Protein AF-A0A2D7TAC9-F1 (afdb_monomer_lite)

Secondary structure (DSSP, 8-state):
-----------GGG--SSPEEEEEEE-HHHHHTTHHHHHHHHHHHTT--EEEEEEE-TT--HHHHHHHHHSTTSHHHHHHHSS---SEEEE---TTGGGS-TTSHHHHHHHHHHHHHHTT-

Structure (mmCIF, N/CA/C/O backbone):
data_AF-A0A2D7TAC9-F1
#
_entry.id   AF-A0A2D7TAC9-F1
#
loop_
_atom_site.group_PDB
_atom_site.id
_atom_site.type_symbol
_atom_site.label_atom_id
_atom_site.label_alt_id
_atom_site.label_comp_id
_atom_site.label_asym_id
_atom_site.label_entity_id
_atom_site.label_seq_id
_atom_site.pdbx_PDB_ins_code
_atom_site.Cartn_x
_atom_site.Cartn_y
_atom_site.Cartn_z
_atom_site.occupancy
_atom_site.B_iso_or_equiv
_atom_site.auth_seq_id
_atom_site.auth_comp_id
_atom_site.auth_asym_id
_atom_site.auth_atom_id
_atom_site.pdbx_PDB_model_num
ATOM 1 N N . MET A 1 1 ? -47.372 11.255 -3.564 1.00 42.41 1 MET A N 1
ATOM 2 C CA . MET A 1 1 ? -46.129 11.570 -2.838 1.00 42.41 1 MET A CA 1
ATOM 3 C C . MET A 1 1 ? -45.772 10.292 -2.104 1.00 42.41 1 MET A C 1
ATOM 5 O O . MET A 1 1 ? -46.355 10.016 -1.068 1.00 42.41 1 MET A O 1
ATOM 9 N N . PHE A 1 2 ? -44.999 9.425 -2.756 1.00 45.69 2 PHE A N 1
ATOM 10 C CA . PHE A 1 2 ? -44.502 8.198 -2.141 1.00 45.69 2 PHE A CA 1
ATOM 11 C C . PHE A 1 2 ? -43.180 8.582 -1.488 1.00 45.69 2 PHE A C 1
ATOM 13 O O . PHE A 1 2 ? -42.234 8.927 -2.189 1.00 45.69 2 PHE A O 1
ATOM 20 N N . SER A 1 3 ? -43.182 8.659 -0.161 1.00 50.97 3 SER A N 1
ATOM 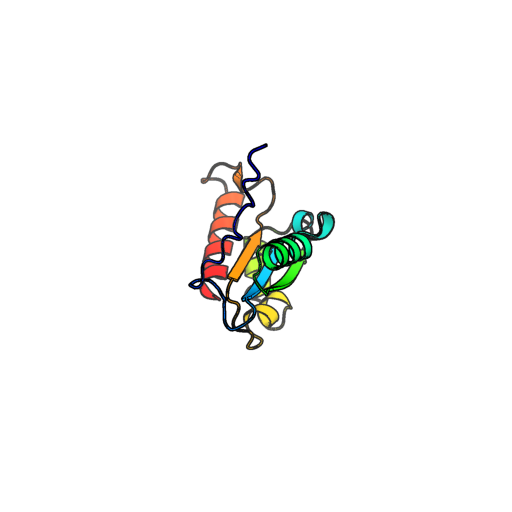21 C CA . SER A 1 3 ? -41.955 8.714 0.621 1.00 50.97 3 SER A CA 1
ATOM 22 C C . SER A 1 3 ? -41.550 7.262 0.826 1.00 50.97 3 SER A C 1
ATOM 24 O O . SER A 1 3 ? -42.067 6.604 1.723 1.00 50.97 3 SER A O 1
ATOM 26 N N . GLU A 1 4 ? -40.731 6.724 -0.075 1.00 53.94 4 GLU A N 1
ATOM 27 C CA . GLU A 1 4 ? -39.896 5.582 0.289 1.00 53.94 4 GLU A CA 1
ATOM 28 C C . GLU A 1 4 ? -38.767 6.164 1.130 1.00 53.94 4 GLU A C 1
ATOM 30 O O . GLU A 1 4 ? -37.772 6.677 0.621 1.00 53.94 4 GLU A O 1
ATOM 35 N N . GLU A 1 5 ? -38.996 6.185 2.438 1.00 53.81 5 GLU A N 1
ATOM 36 C CA . GLU A 1 5 ? -37.909 6.298 3.391 1.00 53.81 5 GLU A CA 1
ATOM 37 C C . GLU A 1 5 ? -37.067 5.037 3.184 1.00 53.81 5 GLU A C 1
ATOM 39 O O . GLU A 1 5 ? -37.546 3.922 3.386 1.00 53.81 5 GLU A O 1
ATOM 44 N N . LEU A 1 6 ? -35.867 5.209 2.627 1.00 49.22 6 LEU A N 1
ATOM 45 C CA . LEU A 1 6 ? -34.896 4.133 2.507 1.00 49.22 6 LEU A CA 1
ATOM 46 C C . LEU A 1 6 ? -34.556 3.694 3.929 1.00 49.22 6 LEU A C 1
ATOM 48 O O . LEU A 1 6 ? -33.779 4.363 4.609 1.00 49.22 6 LEU A O 1
ATOM 52 N N . GLU A 1 7 ? -35.175 2.602 4.374 1.00 55.66 7 GLU A N 1
ATOM 53 C CA . GLU A 1 7 ? -34.759 1.874 5.569 1.00 55.66 7 GLU A CA 1
ATOM 54 C C . GLU A 1 7 ? -33.237 1.683 5.475 1.00 55.66 7 GLU A C 1
ATOM 56 O O . GLU A 1 7 ? -32.755 1.160 4.457 1.00 55.66 7 GLU A O 1
ATOM 61 N N . PRO A 1 8 ? -32.455 2.147 6.467 1.00 55.12 8 PRO A N 1
ATOM 62 C CA . PRO A 1 8 ? -31.032 1.876 6.489 1.00 55.12 8 PRO A CA 1
ATOM 63 C C . PRO A 1 8 ? -30.849 0.366 6.370 1.00 55.12 8 PRO A C 1
ATOM 65 O O . PRO A 1 8 ? -31.544 -0.403 7.035 1.00 55.12 8 PRO A O 1
ATOM 68 N N . LEU A 1 9 ? -29.928 -0.066 5.509 1.00 48.75 9 LEU A N 1
ATOM 69 C CA . LEU A 1 9 ? -29.501 -1.458 5.453 1.00 48.75 9 LEU A CA 1
ATOM 70 C C . LEU A 1 9 ? -28.725 -1.776 6.739 1.00 48.75 9 LEU A C 1
ATOM 72 O O . LEU A 1 9 ? -27.511 -1.953 6.712 1.00 48.75 9 LEU A O 1
ATOM 76 N N . GLU A 1 10 ? -29.405 -1.821 7.882 1.00 54.28 10 GLU A N 1
ATOM 77 C CA . GLU A 1 10 ? -28.879 -2.458 9.075 1.00 54.28 10 GLU A CA 1
ATOM 78 C C . GLU A 1 10 ? -28.879 -3.952 8.775 1.00 54.28 10 GLU A C 1
ATOM 80 O O . GLU A 1 10 ? -29.875 -4.651 8.939 1.00 54.28 10 GLU A O 1
ATOM 85 N N . ASN A 1 11 ? -27.764 -4.433 8.229 1.00 53.03 11 ASN A N 1
ATOM 86 C CA . ASN A 1 11 ? -27.449 -5.846 8.224 1.00 53.03 11 ASN A CA 1
ATOM 87 C C . ASN A 1 11 ? -26.811 -6.169 9.587 1.00 53.03 11 ASN A C 1
ATOM 89 O O . ASN A 1 11 ? -25.613 -5.930 9.756 1.00 53.03 11 ASN A O 1
ATOM 93 N N . PRO A 1 12 ? -27.566 -6.691 10.574 1.00 49.97 12 PRO A N 1
ATOM 94 C CA . PRO A 1 12 ? -27.054 -6.916 11.924 1.00 49.97 12 PRO A CA 1
ATOM 95 C C . PRO A 1 12 ? -25.956 -7.991 11.985 1.00 49.97 12 PRO A C 1
ATOM 97 O O . PRO A 1 12 ? -25.328 -8.147 13.028 1.00 49.97 12 PRO A O 1
ATOM 100 N N . GLU A 1 13 ? -25.694 -8.719 10.892 1.00 52.81 13 GLU A N 1
ATOM 101 C CA . GLU A 1 13 ? -24.565 -9.655 10.792 1.00 52.81 13 GLU A CA 1
ATOM 102 C C . GLU A 1 13 ? -23.210 -8.973 10.519 1.00 52.81 13 GLU A C 1
ATOM 104 O O . GLU A 1 13 ? -22.178 -9.619 10.680 1.00 52.81 13 GLU A O 1
ATOM 109 N N . PHE A 1 14 ? -23.179 -7.686 10.146 1.00 55.28 14 PHE A N 1
ATOM 110 C CA . PHE A 1 14 ? -21.940 -6.944 9.858 1.00 55.28 14 PHE A CA 1
ATOM 111 C C . PHE A 1 14 ? -21.757 -5.727 10.773 1.00 55.28 14 PHE A C 1
ATOM 113 O O . PHE A 1 14 ? -21.388 -4.644 10.337 1.00 55.28 14 PHE A O 1
ATOM 120 N N . ALA A 1 15 ? -22.020 -5.884 12.066 1.00 53.97 15 ALA A N 1
ATOM 121 C CA . ALA A 1 15 ? -21.466 -4.971 13.058 1.00 53.97 15 ALA A CA 1
ATOM 122 C C . ALA A 1 15 ? -20.189 -5.621 13.609 1.00 53.97 15 ALA A C 1
ATOM 124 O O . ALA A 1 15 ? -20.288 -6.433 14.535 1.00 53.97 15 ALA A O 1
ATOM 125 N N . PRO A 1 16 ? -18.997 -5.358 13.036 1.00 55.53 16 PRO A N 1
ATOM 126 C CA . PRO A 1 16 ? -17.778 -5.896 13.614 1.00 55.53 16 PRO A CA 1
ATOM 127 C C . PRO A 1 16 ? -17.654 -5.344 15.039 1.00 55.53 16 PRO A C 1
ATOM 129 O O . PRO A 1 16 ? -17.755 -4.140 15.276 1.00 55.53 16 PRO A O 1
ATOM 132 N N . SER A 1 17 ? -17.489 -6.230 16.023 1.00 64.50 17 SER A N 1
ATOM 133 C CA . SER A 1 17 ? -17.371 -5.834 17.434 1.00 64.50 17 SER A CA 1
ATOM 134 C C . SER A 1 17 ? -16.072 -5.075 17.737 1.00 64.50 17 SER A C 1
ATOM 136 O O . SER A 1 17 ? -15.888 -4.602 18.857 1.00 64.50 17 SER A O 1
ATOM 138 N N . ALA A 1 18 ? -15.168 -4.993 16.758 1.00 77.25 18 ALA A N 1
ATOM 139 C CA . ALA A 1 18 ? -13.887 -4.307 16.801 1.00 77.25 18 ALA A CA 1
ATOM 140 C C . ALA A 1 18 ? -13.634 -3.578 15.462 1.00 77.25 18 ALA A C 1
ATOM 142 O O . ALA A 1 18 ? -14.214 -3.971 14.449 1.00 77.25 18 ALA A O 1
ATOM 143 N N . PRO A 1 19 ? -12.810 -2.516 15.441 1.00 87.50 19 PRO A N 1
ATOM 144 C CA . PRO A 1 19 ? -12.339 -1.905 14.199 1.00 87.50 19 PRO A CA 1
ATOM 145 C C . PRO A 1 19 ? -11.613 -2.919 13.310 1.00 87.50 19 PRO A C 1
ATOM 147 O O . PRO A 1 19 ? -10.926 -3.783 13.842 1.00 87.50 19 PRO A O 1
ATOM 150 N N . PHE A 1 20 ? -11.728 -2.782 11.987 1.00 93.25 20 PHE A N 1
ATOM 151 C CA . PHE A 1 20 ? -10.817 -3.463 11.064 1.00 93.25 20 PHE A CA 1
ATOM 152 C C . PHE A 1 20 ? -9.468 -2.747 11.023 1.00 93.25 20 PHE A C 1
ATOM 154 O O . PHE A 1 20 ? -9.440 -1.538 10.788 1.00 93.25 20 PHE A O 1
ATOM 161 N N . ASP A 1 21 ? -8.372 -3.481 11.159 1.00 94.56 21 ASP A N 1
ATOM 162 C CA . ASP A 1 21 ? -7.022 -2.956 10.971 1.00 94.56 21 ASP A CA 1
ATOM 163 C C . ASP A 1 21 ? -6.518 -3.324 9.569 1.00 94.56 21 ASP A C 1
ATOM 165 O O . ASP A 1 21 ? -6.373 -4.497 9.213 1.00 94.56 21 ASP A O 1
ATOM 169 N N . ILE A 1 22 ? -6.263 -2.311 8.739 1.00 96.06 22 ILE A N 1
ATOM 170 C CA . ILE A 1 22 ? -5.877 -2.473 7.334 1.00 96.06 22 ILE A CA 1
ATOM 171 C C . ILE A 1 22 ? -4.532 -1.803 7.082 1.00 96.06 22 ILE A C 1
ATOM 173 O O . ILE A 1 22 ? -4.351 -0.623 7.372 1.00 96.06 22 ILE A O 1
ATOM 177 N N . LEU A 1 23 ? -3.619 -2.527 6.441 1.00 97.19 23 LEU A N 1
ATOM 178 C CA . LEU A 1 23 ? -2.340 -1.995 5.984 1.00 97.19 23 LEU A CA 1
ATOM 179 C C . LEU A 1 23 ? -2.312 -1.898 4.462 1.00 97.19 23 LEU A C 1
ATOM 181 O O . LEU A 1 23 ? -2.527 -2.883 3.761 1.00 97.19 23 LEU A O 1
ATOM 185 N N . MET A 1 24 ? -1.980 -0.727 3.927 1.00 98.00 24 MET A N 1
ATOM 186 C CA . MET A 1 24 ? -1.751 -0.529 2.499 1.00 98.00 24 MET A CA 1
ATOM 187 C C . MET A 1 24 ? -0.260 -0.404 2.184 1.00 98.00 24 MET A C 1
ATOM 189 O O . MET A 1 24 ? 0.397 0.568 2.567 1.00 98.00 24 MET A O 1
ATOM 193 N N . TYR A 1 25 ? 0.269 -1.330 1.392 1.00 97.69 25 TYR A N 1
ATOM 194 C CA . TYR A 1 25 ? 1.554 -1.154 0.721 1.00 97.69 25 TYR A CA 1
ATOM 195 C C . TYR A 1 25 ? 1.337 -0.661 -0.689 1.00 97.69 25 TYR A C 1
ATOM 197 O O . TYR A 1 25 ? 0.714 -1.333 -1.510 1.00 97.69 25 TYR A O 1
ATOM 205 N N . GLY A 1 26 ? 1.869 0.521 -0.977 1.00 97.56 26 GLY A N 1
ATOM 206 C CA . GLY A 1 26 ? 1.729 1.088 -2.304 1.00 97.56 26 GLY A CA 1
ATOM 207 C C . GLY A 1 26 ? 2.833 2.043 -2.692 1.00 97.56 26 GLY A C 1
ATOM 208 O O . GLY A 1 26 ? 3.931 2.070 -2.140 1.00 97.56 26 GLY A O 1
ATOM 209 N N . ASN A 1 27 ? 2.535 2.863 -3.686 1.00 97.94 27 ASN A N 1
ATOM 210 C CA . ASN A 1 27 ? 3.500 3.781 -4.260 1.00 97.94 27 ASN A CA 1
ATOM 211 C C . ASN A 1 27 ? 2.928 5.194 -4.386 1.00 97.94 27 ASN A C 1
ATOM 213 O O . ASN A 1 27 ? 2.031 5.592 -3.641 1.00 97.94 27 ASN A O 1
ATOM 217 N N . SER A 1 28 ? 3.474 5.975 -5.318 1.00 97.62 28 SER A N 1
ATOM 218 C CA . SER A 1 28 ? 3.070 7.359 -5.560 1.00 97.62 28 SER A CA 1
ATOM 219 C C . SER A 1 28 ? 1.576 7.520 -5.832 1.00 97.62 28 SER A C 1
ATOM 221 O O . SER A 1 28 ? 1.046 8.586 -5.561 1.00 97.62 28 SER A O 1
ATOM 223 N N . TYR A 1 29 ? 0.879 6.503 -6.350 1.00 96.25 29 TYR A N 1
ATOM 224 C CA . TYR A 1 29 ? -0.573 6.587 -6.532 1.00 96.25 29 TYR A CA 1
ATOM 225 C C . TYR A 1 29 ? -1.322 6.507 -5.202 1.00 96.25 29 TYR A C 1
ATOM 227 O O . TYR A 1 29 ? -2.268 7.267 -5.005 1.00 96.25 29 TYR A O 1
ATOM 235 N N . THR A 1 30 ? -0.873 5.648 -4.286 1.00 97.81 30 THR A N 1
ATOM 236 C CA . THR A 1 30 ? -1.447 5.543 -2.938 1.00 97.81 30 THR A CA 1
ATOM 237 C C . THR A 1 30 ? -1.252 6.844 -2.166 1.00 97.81 30 THR A C 1
ATOM 239 O O . THR A 1 30 ? -2.218 7.380 -1.625 1.00 97.81 30 THR A O 1
ATOM 242 N N . SER A 1 31 ? -0.040 7.410 -2.192 1.00 97.75 31 SER A N 1
ATOM 243 C CA . SER A 1 31 ? 0.252 8.653 -1.471 1.00 97.75 31 SER A CA 1
ATOM 244 C C . SER A 1 31 ? -0.346 9.896 -2.131 1.00 97.75 31 SER A C 1
ATOM 246 O O . SER A 1 31 ? -1.002 10.683 -1.456 1.00 97.75 31 SER A O 1
ATOM 248 N N . ALA A 1 32 ? -0.181 10.084 -3.445 1.00 98.00 32 ALA A N 1
ATOM 249 C CA . ALA A 1 32 ? -0.630 11.308 -4.115 1.00 98.00 32 ALA A CA 1
ATOM 250 C C . ALA A 1 32 ? -2.158 11.445 -4.183 1.00 98.00 32 ALA A C 1
ATOM 252 O O . ALA A 1 32 ? -2.655 12.563 -4.286 1.00 98.00 32 ALA A O 1
ATOM 253 N N . ASN A 1 33 ? -2.896 10.330 -4.124 1.00 97.62 33 ASN A N 1
ATOM 254 C CA . ASN A 1 33 ? -4.362 10.335 -4.140 1.00 97.62 33 ASN A CA 1
ATOM 255 C C . ASN A 1 33 ? -4.980 10.103 -2.756 1.00 97.62 33 ASN A C 1
ATOM 257 O O . ASN A 1 33 ? -6.195 9.962 -2.665 1.00 97.62 33 ASN A O 1
ATOM 261 N N . ASN A 1 34 ? -4.166 10.063 -1.694 1.00 97.56 34 ASN A N 1
ATOM 262 C CA . ASN A 1 34 ? -4.626 9.866 -0.320 1.00 97.56 34 ASN A CA 1
ATOM 263 C C . ASN A 1 34 ? -5.507 8.610 -0.145 1.00 97.56 34 ASN A C 1
ATOM 265 O O . ASN A 1 34 ? -6.544 8.647 0.520 1.00 97.56 34 ASN A O 1
ATOM 269 N N . LEU A 1 35 ? -5.128 7.502 -0.798 1.00 98.19 35 LEU A N 1
ATOM 270 C CA . LEU A 1 35 ? -6.014 6.339 -0.923 1.00 98.19 35 LEU A CA 1
ATOM 271 C C . LEU A 1 35 ? -6.337 5.689 0.428 1.00 98.19 35 LEU A C 1
ATOM 273 O O . LEU A 1 35 ? -7.473 5.276 0.619 1.00 98.19 35 LEU A O 1
ATOM 277 N N . ALA A 1 36 ? -5.389 5.650 1.369 1.00 98.12 36 ALA A N 1
ATOM 278 C CA . ALA A 1 36 ? -5.616 5.079 2.700 1.00 98.12 36 ALA A CA 1
ATOM 279 C C . ALA A 1 36 ? -6.755 5.788 3.447 1.00 98.12 36 ALA A C 1
ATOM 281 O O . ALA A 1 36 ? -7.694 5.136 3.901 1.00 98.12 36 ALA A O 1
ATOM 282 N N . SER A 1 37 ? -6.744 7.125 3.483 1.00 98.00 37 SER A N 1
ATOM 283 C CA . SER A 1 37 ? -7.833 7.884 4.107 1.00 98.00 37 SER A CA 1
ATOM 284 C C . SER A 1 37 ? -9.151 7.716 3.363 1.00 98.00 37 SER A C 1
ATOM 286 O O . SER A 1 37 ? -10.179 7.578 4.005 1.00 98.00 37 SER A O 1
ATOM 288 N N . LEU A 1 38 ? -9.143 7.676 2.026 1.00 98.31 38 LEU A N 1
ATOM 289 C CA . LEU A 1 38 ? -10.376 7.457 1.262 1.00 98.31 38 LEU A CA 1
ATOM 290 C C . LEU A 1 38 ? -10.996 6.082 1.541 1.00 98.31 38 LEU A C 1
ATOM 292 O O . LEU A 1 38 ? -12.218 5.970 1.608 1.00 98.31 38 LEU A O 1
ATOM 296 N N . VAL A 1 39 ? -10.171 5.044 1.713 1.00 97.75 39 VAL A N 1
ATOM 297 C CA . VAL A 1 39 ? -10.641 3.712 2.116 1.00 97.75 39 VAL A CA 1
ATOM 298 C C . VAL A 1 39 ? -11.221 3.768 3.528 1.00 97.75 39 VAL A C 1
ATOM 300 O O . VAL A 1 39 ? -12.345 3.311 3.727 1.00 97.75 39 VAL A O 1
ATOM 303 N N . GLN A 1 40 ? -10.510 4.381 4.479 1.00 97.56 40 GLN A N 1
ATOM 304 C CA . GLN A 1 40 ? -10.989 4.532 5.854 1.00 97.56 40 GLN A CA 1
ATOM 305 C C . GLN A 1 40 ? -12.324 5.285 5.913 1.00 97.56 40 GLN A C 1
ATOM 307 O O . GLN A 1 40 ? -13.290 4.786 6.487 1.00 97.56 40 GLN A O 1
ATOM 312 N N . ASP A 1 41 ? -12.402 6.453 5.276 1.00 97.00 41 ASP A N 1
ATOM 313 C CA . ASP A 1 41 ? -13.603 7.288 5.228 1.00 97.00 41 ASP A CA 1
ATOM 314 C C . ASP A 1 41 ? -14.765 6.547 4.556 1.00 97.00 41 ASP A C 1
ATOM 316 O O . ASP A 1 41 ? -15.903 6.618 5.020 1.00 97.00 41 ASP A O 1
ATOM 320 N N . GLY A 1 42 ? -14.483 5.788 3.492 1.00 95.94 42 GLY A N 1
ATOM 321 C CA . GLY A 1 42 ? -15.461 4.941 2.817 1.00 95.94 42 GLY A CA 1
ATOM 322 C C . GLY A 1 42 ? -16.044 3.875 3.745 1.00 95.94 42 GLY A C 1
ATOM 323 O O . GLY A 1 42 ? -17.267 3.752 3.835 1.00 95.94 42 GLY A O 1
ATOM 324 N N . MET A 1 43 ? -15.196 3.156 4.484 1.00 94.25 43 MET A N 1
ATOM 325 C CA . MET A 1 43 ? -15.633 2.145 5.454 1.00 94.25 43 MET A CA 1
ATOM 326 C C . MET A 1 43 ? -16.454 2.767 6.585 1.00 94.25 43 MET A C 1
ATOM 328 O O . MET A 1 43 ? -17.565 2.309 6.858 1.00 94.25 43 MET A O 1
ATOM 332 N N . VAL A 1 44 ? -15.968 3.868 7.164 1.00 93.06 44 VAL A N 1
ATOM 333 C CA . VAL A 1 44 ? -16.671 4.597 8.229 1.00 93.06 44 VAL A CA 1
ATOM 334 C C . VAL A 1 44 ? -18.029 5.104 7.747 1.00 93.06 44 VAL A C 1
ATOM 336 O O . VAL A 1 44 ? -19.023 4.962 8.458 1.00 93.06 44 VAL A O 1
ATOM 339 N N . SER A 1 45 ? -18.114 5.622 6.518 1.00 93.00 45 SER A N 1
ATOM 340 C CA . SER A 1 45 ? -19.388 6.053 5.926 1.00 93.00 45 SER A CA 1
ATOM 341 C C . SER A 1 45 ? -20.379 4.901 5.717 1.00 93.00 45 SER A C 1
ATOM 343 O O . SER A 1 45 ? -21.588 5.121 5.74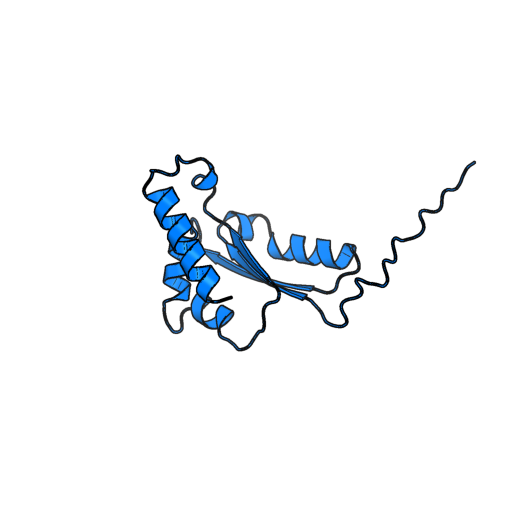0 1.00 93.00 45 SER A O 1
ATOM 345 N N . GLY A 1 46 ? -19.872 3.675 5.560 1.00 89.31 46 GLY A N 1
ATOM 346 C CA . GLY A 1 46 ? -20.654 2.444 5.467 1.00 89.31 46 GLY A CA 1
ATOM 347 C C . GLY A 1 46 ? -21.050 1.841 6.818 1.00 89.31 46 GLY A C 1
ATOM 348 O O . GLY A 1 46 ? -21.587 0.738 6.838 1.00 89.31 46 GLY A O 1
ATOM 349 N N . GLY A 1 47 ? -20.779 2.525 7.936 1.00 88.38 47 GLY A N 1
ATOM 350 C CA . GLY A 1 47 ? -21.076 2.033 9.285 1.00 88.38 47 GLY A CA 1
ATOM 351 C C . GLY A 1 47 ? -20.018 1.082 9.853 1.00 88.38 47 GLY A C 1
ATOM 352 O O . GLY A 1 47 ? -20.273 0.410 10.850 1.00 88.38 47 GLY A O 1
ATOM 353 N N . VAL A 1 48 ? -18.835 1.024 9.237 1.00 90.50 48 VAL A N 1
ATOM 354 C CA . VAL A 1 48 ? -17.754 0.103 9.597 1.00 90.50 48 VAL A CA 1
ATOM 355 C C . VAL A 1 48 ? -16.607 0.883 10.223 1.00 90.50 48 VAL A C 1
ATOM 357 O O . VAL A 1 48 ? -16.009 1.742 9.580 1.00 90.50 48 VAL A O 1
ATOM 360 N N . THR A 1 49 ? -16.253 0.576 11.469 1.00 91.75 49 THR A N 1
ATOM 361 C CA . THR A 1 49 ? -15.053 1.166 12.076 1.00 91.75 49 THR A CA 1
ATOM 362 C C . THR A 1 49 ? -13.812 0.513 11.474 1.00 91.75 49 THR A C 1
ATOM 364 O O . THR A 1 49 ? -13.724 -0.713 11.435 1.00 91.75 49 THR A O 1
ATOM 367 N N . ALA A 1 50 ? -12.852 1.314 11.018 1.00 93.88 50 ALA A N 1
ATOM 368 C CA . ALA A 1 50 ? -11.588 0.826 10.479 1.00 93.88 50 ALA A CA 1
ATOM 369 C C . ALA A 1 50 ? -10.441 1.802 10.771 1.00 93.88 50 ALA A C 1
ATOM 371 O O . ALA A 1 50 ? -10.650 3.018 10.804 1.00 93.88 50 ALA A O 1
ATOM 372 N N . THR A 1 51 ? -9.241 1.254 10.927 1.00 94.81 51 THR A N 1
ATOM 373 C CA . THR A 1 51 ? -7.962 1.964 10.910 1.00 94.81 51 THR A CA 1
ATOM 374 C C . THR A 1 51 ? -7.240 1.554 9.635 1.00 94.81 51 THR A C 1
ATOM 376 O O . THR A 1 51 ? -7.059 0.362 9.391 1.00 94.81 51 THR A O 1
ATOM 379 N N . VAL A 1 52 ? -6.846 2.518 8.801 1.00 96.94 52 VAL A N 1
ATOM 380 C CA . VAL A 1 52 ? -6.121 2.222 7.560 1.00 96.94 52 VAL A CA 1
ATOM 381 C C . VAL A 1 52 ? -4.769 2.919 7.574 1.00 96.94 52 VAL A C 1
ATOM 383 O O . VAL A 1 52 ? -4.676 4.130 7.373 1.00 96.94 52 VAL A O 1
ATOM 386 N N . ASP A 1 53 ? -3.714 2.133 7.754 1.00 96.56 53 ASP A N 1
ATOM 387 C CA . ASP A 1 53 ? -2.334 2.595 7.671 1.00 96.56 53 ASP A CA 1
ATOM 388 C C . ASP A 1 53 ? -1.761 2.387 6.271 1.00 96.56 53 ASP A C 1
ATOM 390 O O . ASP A 1 53 ? -2.237 1.572 5.478 1.00 96.56 53 ASP A O 1
ATOM 394 N N . SER A 1 54 ? -0.710 3.138 5.935 1.00 97.69 54 SER A N 1
ATOM 395 C CA . SER A 1 54 ? -0.016 2.937 4.665 1.00 97.69 54 SER A CA 1
ATOM 396 C C . SER A 1 54 ? 1.485 3.174 4.736 1.00 97.69 54 SER A C 1
ATOM 398 O O . SER A 1 54 ? 1.966 4.094 5.397 1.00 97.69 54 SER A O 1
ATOM 400 N N . LEU A 1 55 ? 2.223 2.366 3.976 1.00 97.75 55 LEU A N 1
ATOM 401 C CA . LEU A 1 55 ? 3.622 2.603 3.644 1.00 97.75 55 LEU A CA 1
ATOM 402 C C . LEU A 1 55 ? 3.759 2.725 2.129 1.00 97.75 55 LEU A C 1
ATOM 404 O O . LEU A 1 55 ? 3.377 1.828 1.372 1.00 97.75 55 LEU A O 1
ATOM 408 N N . THR A 1 56 ? 4.324 3.848 1.679 1.00 98.06 56 THR A N 1
ATOM 409 C CA . THR A 1 56 ? 4.434 4.150 0.248 1.00 98.06 56 THR A CA 1
ATOM 410 C C . THR A 1 56 ? 5.869 4.380 -0.205 1.00 98.06 56 THR A C 1
ATOM 412 O O . THR A 1 56 ? 6.589 5.156 0.421 1.00 98.06 56 THR A O 1
ATOM 415 N N . GLY A 1 57 ? 6.263 3.772 -1.326 1.00 96.56 57 GLY A N 1
ATOM 416 C CA . GLY A 1 57 ? 7.540 4.026 -2.004 1.00 96.56 57 GLY A CA 1
ATOM 417 C C . GLY A 1 57 ? 7.324 4.503 -3.442 1.00 96.56 57 GLY A C 1
ATOM 418 O O . GLY A 1 57 ? 6.617 3.859 -4.209 1.00 96.56 57 GLY A O 1
ATOM 419 N N . GLY A 1 58 ? 7.909 5.635 -3.845 1.00 96.19 58 GLY A N 1
ATOM 420 C CA . GLY A 1 58 ? 7.744 6.158 -5.209 1.00 96.19 58 GLY A CA 1
ATOM 421 C C . GLY A 1 58 ? 8.166 5.139 -6.278 1.00 96.19 58 GLY A C 1
ATOM 422 O O . GLY A 1 58 ? 9.288 4.646 -6.244 1.00 96.19 58 GLY A O 1
ATOM 423 N N . GLY A 1 59 ? 7.268 4.814 -7.215 1.00 95.38 59 GLY A N 1
ATOM 424 C CA . GLY A 1 59 ? 7.519 3.833 -8.282 1.00 95.38 59 GLY A CA 1
ATOM 425 C C . GLY A 1 59 ? 7.638 2.369 -7.835 1.00 95.38 59 GLY A C 1
ATOM 426 O O . GLY A 1 59 ? 7.955 1.524 -8.668 1.00 95.38 59 GLY A O 1
ATOM 427 N N . MET A 1 60 ? 7.392 2.061 -6.558 1.00 96.81 60 MET A N 1
ATOM 428 C CA . MET A 1 60 ? 7.527 0.709 -6.016 1.00 96.81 60 MET A CA 1
ATOM 429 C C . MET A 1 60 ? 6.496 -0.244 -6.637 1.00 96.81 60 MET A C 1
ATOM 431 O O . MET A 1 60 ? 5.320 0.099 -6.770 1.00 96.81 60 MET A O 1
ATOM 435 N N . ASN A 1 61 ? 6.961 -1.421 -7.047 1.00 97.00 61 ASN A N 1
ATOM 436 C CA . ASN A 1 61 ? 6.146 -2.568 -7.443 1.00 97.00 61 ASN A CA 1
ATOM 437 C C . ASN A 1 61 ? 6.091 -3.591 -6.294 1.00 97.00 61 ASN A C 1
ATOM 439 O O . ASN A 1 61 ? 6.712 -3.395 -5.245 1.00 97.00 61 ASN A O 1
ATOM 443 N N . LEU A 1 62 ? 5.379 -4.702 -6.493 1.00 97.81 62 LEU A N 1
ATOM 444 C CA . LEU A 1 62 ? 5.254 -5.733 -5.455 1.00 97.81 62 LEU A CA 1
ATOM 445 C C . LEU A 1 62 ? 6.583 -6.425 -5.116 1.00 97.81 62 LEU A C 1
ATOM 447 O O . LEU A 1 62 ? 6.815 -6.755 -3.955 1.00 97.81 62 LEU A O 1
ATOM 451 N N . ASP A 1 63 ? 7.486 -6.576 -6.088 1.00 98.06 63 ASP A N 1
ATOM 452 C CA . ASP A 1 63 ? 8.850 -7.065 -5.843 1.00 98.06 63 ASP A CA 1
ATOM 453 C C . ASP A 1 63 ? 9.604 -6.146 -4.865 1.00 98.06 63 ASP A C 1
ATOM 455 O O . ASP A 1 63 ? 10.077 -6.601 -3.824 1.00 98.06 63 ASP A O 1
ATOM 459 N N . GLY A 1 64 ? 9.610 -4.831 -5.103 1.00 98.12 64 GLY A N 1
ATOM 460 C CA . GLY A 1 64 ? 10.234 -3.863 -4.198 1.00 98.12 64 GLY A CA 1
ATOM 461 C C . GLY A 1 64 ? 9.626 -3.865 -2.790 1.00 98.12 64 GLY A C 1
ATOM 462 O O . GLY A 1 64 ? 10.355 -3.783 -1.799 1.00 98.12 64 GLY A O 1
ATOM 463 N N . HIS A 1 65 ? 8.301 -4.014 -2.681 1.00 97.75 65 HIS A N 1
ATOM 464 C CA . HIS A 1 65 ? 7.639 -4.200 -1.387 1.00 97.75 65 HIS A CA 1
ATOM 465 C C . HIS A 1 65 ? 8.122 -5.468 -0.674 1.00 97.75 65 HIS A C 1
ATOM 467 O O . HIS A 1 65 ? 8.439 -5.408 0.515 1.00 97.75 65 HIS A O 1
ATOM 473 N N . SER A 1 66 ? 8.232 -6.591 -1.389 1.00 97.62 66 SER A N 1
ATOM 474 C CA . SER A 1 66 ? 8.686 -7.863 -0.820 1.00 97.62 66 SER A CA 1
ATOM 475 C C . SER A 1 66 ? 10.134 -7.818 -0.328 1.00 97.62 66 SER A C 1
ATOM 477 O O . SER A 1 66 ? 10.411 -8.264 0.783 1.00 97.62 66 SER A O 1
ATOM 479 N N . GLN A 1 67 ? 11.046 -7.192 -1.077 1.00 98.06 67 GLN A N 1
ATOM 480 C CA . GLN A 1 67 ? 12.449 -7.036 -0.675 1.00 98.06 67 GLN A CA 1
ATOM 481 C C . GLN A 1 67 ? 12.572 -6.221 0.620 1.00 98.06 67 GLN A C 1
ATOM 483 O O . GLN A 1 67 ? 13.323 -6.575 1.535 1.00 98.06 67 GLN A O 1
ATOM 488 N N . ASN A 1 68 ? 11.777 -5.156 0.737 1.00 97.69 68 ASN A N 1
ATOM 489 C CA . ASN A 1 68 ? 11.689 -4.348 1.948 1.00 97.69 68 ASN A CA 1
ATOM 490 C C . ASN A 1 68 ? 11.056 -5.119 3.118 1.00 97.69 68 ASN A C 1
ATOM 492 O O . ASN A 1 68 ? 11.509 -4.974 4.251 1.00 97.69 68 ASN A O 1
ATOM 496 N N . ALA A 1 69 ? 10.038 -5.944 2.866 1.00 96.25 69 ALA A N 1
ATOM 497 C CA . ALA A 1 69 ? 9.398 -6.779 3.885 1.00 96.25 69 ALA A CA 1
ATOM 498 C C . ALA A 1 69 ? 10.312 -7.909 4.391 1.00 96.25 69 ALA A C 1
ATOM 500 O O . ALA A 1 69 ? 10.264 -8.264 5.565 1.00 96.25 69 ALA A O 1
ATOM 501 N N . GLN A 1 70 ? 11.195 -8.437 3.542 1.00 96.62 70 GLN A N 1
ATOM 502 C CA . GLN A 1 70 ? 12.204 -9.437 3.915 1.00 96.62 70 GLN A CA 1
ATOM 503 C C . GLN A 1 70 ? 13.425 -8.836 4.627 1.00 96.62 70 GLN A C 1
ATOM 505 O O . GLN A 1 70 ? 14.211 -9.557 5.246 1.00 96.62 70 GLN A O 1
ATOM 510 N N . SER A 1 71 ? 13.600 -7.517 4.557 1.00 97.19 71 SER A N 1
ATOM 511 C CA . SER A 1 71 ? 14.721 -6.822 5.183 1.00 97.19 71 SER A CA 1
ATOM 512 C C . SER A 1 71 ? 14.440 -6.569 6.663 1.00 97.19 71 SER A C 1
ATOM 514 O O . SER A 1 71 ? 13.729 -5.632 7.020 1.00 97.19 71 SER A O 1
ATOM 516 N N . SER A 1 72 ? 15.016 -7.400 7.537 1.00 94.50 72 SER A N 1
ATOM 517 C CA . SER A 1 72 ? 14.856 -7.296 8.995 1.00 94.50 72 SER A CA 1
ATOM 518 C C . SER A 1 72 ? 15.067 -5.866 9.505 1.00 94.50 72 SER A C 1
ATOM 520 O O . SER A 1 72 ? 16.111 -5.259 9.264 1.00 94.50 72 SER A O 1
ATOM 522 N N . GLY A 1 73 ? 14.095 -5.348 10.258 1.00 94.75 73 GLY A N 1
ATOM 523 C CA . GLY A 1 73 ? 14.149 -4.005 10.848 1.00 94.75 73 GLY A CA 1
ATOM 524 C C . GLY A 1 73 ? 13.816 -2.857 9.887 1.00 94.75 73 GLY A C 1
ATOM 525 O O . GLY A 1 73 ? 13.784 -1.705 10.315 1.00 94.75 73 GLY A O 1
ATOM 526 N N . HIS A 1 74 ? 13.548 -3.137 8.610 1.00 97.19 74 HIS A N 1
ATOM 527 C CA . HIS A 1 74 ? 12.969 -2.156 7.694 1.00 97.19 74 HIS A CA 1
ATOM 528 C C . HIS A 1 74 ? 11.501 -1.887 8.061 1.00 97.19 74 HIS A C 1
ATOM 530 O O . HIS A 1 74 ? 10.826 -2.783 8.557 1.00 97.19 74 HIS A O 1
ATOM 536 N N . SER A 1 75 ? 10.962 -0.695 7.776 1.00 96.69 75 SER A N 1
ATOM 537 C CA . SER A 1 75 ? 9.590 -0.339 8.185 1.00 96.69 75 SER A CA 1
ATOM 538 C C . SER A 1 75 ? 8.513 -1.262 7.603 1.00 96.69 75 SER A C 1
ATOM 540 O O . SER A 1 75 ? 7.541 -1.568 8.284 1.00 96.69 75 SER A O 1
ATOM 542 N N . TRP A 1 76 ? 8.702 -1.766 6.380 1.00 96.19 76 TRP A N 1
ATOM 543 C CA . TRP A 1 76 ? 7.839 -2.807 5.799 1.00 96.19 76 TRP A CA 1
ATOM 544 C C . TRP A 1 76 ? 7.921 -4.114 6.598 1.00 96.19 76 TRP A C 1
ATOM 546 O O . TRP A 1 76 ? 6.916 -4.703 6.966 1.00 96.19 76 TRP A O 1
ATOM 556 N N . ASN A 1 77 ? 9.126 -4.556 6.944 1.00 95.19 77 ASN A N 1
ATOM 557 C CA . ASN A 1 77 ? 9.269 -5.74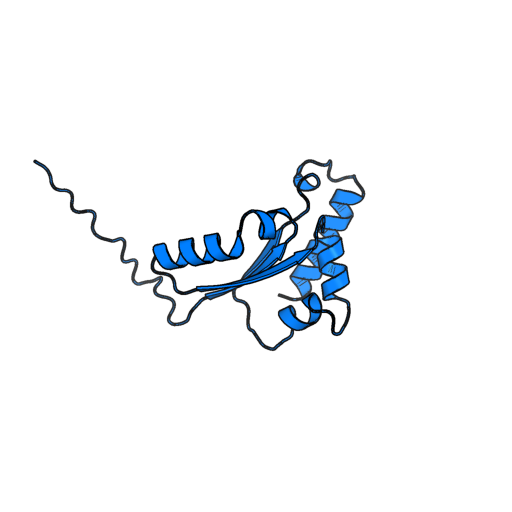3 7.774 1.00 95.19 77 ASN A CA 1
ATOM 558 C C . ASN A 1 77 ? 8.614 -5.550 9.150 1.00 95.19 77 ASN A C 1
ATOM 560 O O . ASN A 1 77 ? 7.846 -6.400 9.583 1.00 95.19 77 ASN A O 1
ATOM 564 N N . THR A 1 78 ? 8.878 -4.432 9.827 1.00 94.25 78 THR A N 1
ATOM 565 C CA . THR A 1 78 ? 8.366 -4.218 11.182 1.00 94.25 78 THR A CA 1
ATOM 566 C C . THR A 1 78 ? 6.860 -4.012 11.205 1.00 94.25 78 THR A C 1
ATOM 568 O O . THR A 1 78 ? 6.232 -4.580 12.076 1.00 94.25 78 THR A O 1
ATOM 571 N N . THR A 1 79 ? 6.262 -3.282 10.258 1.00 93.31 79 THR A N 1
ATOM 572 C CA . THR A 1 79 ? 4.794 -3.084 10.240 1.00 93.31 79 THR A CA 1
ATOM 573 C C . THR A 1 79 ? 4.025 -4.378 9.996 1.00 93.31 79 THR A C 1
ATOM 575 O O . THR A 1 79 ? 2.957 -4.551 10.559 1.00 93.31 79 THR A O 1
ATOM 578 N N . LEU A 1 80 ? 4.572 -5.329 9.232 1.00 91.31 80 LEU A N 1
ATOM 579 C CA . LEU A 1 80 ? 3.971 -6.664 9.111 1.00 91.31 80 LEU A CA 1
ATOM 580 C C . LEU A 1 80 ? 4.173 -7.546 10.354 1.00 91.31 80 LEU A C 1
ATOM 582 O O . LEU A 1 80 ? 3.480 -8.543 10.501 1.00 91.31 80 LEU A O 1
ATOM 586 N N . ASN A 1 81 ? 5.134 -7.228 11.228 1.00 88.50 81 ASN A N 1
ATOM 587 C CA . ASN A 1 81 ? 5.571 -8.109 12.318 1.00 88.50 81 ASN A CA 1
ATOM 588 C C . ASN A 1 81 ? 5.542 -7.442 13.711 1.00 88.50 81 ASN A C 1
ATOM 590 O O . ASN A 1 81 ? 6.117 -7.984 14.655 1.00 88.50 81 ASN A O 1
ATOM 594 N N . ASP A 1 82 ? 4.916 -6.273 13.874 1.00 84.62 82 ASP A N 1
ATOM 595 C CA . ASP A 1 82 ? 4.929 -5.500 15.130 1.00 84.62 82 ASP A CA 1
ATOM 596 C C . ASP A 1 82 ? 3.929 -6.005 16.183 1.00 84.62 82 ASP A C 1
ATOM 598 O O . ASP A 1 82 ? 3.870 -5.475 17.294 1.00 84.62 82 ASP A O 1
ATOM 602 N N . GLY A 1 83 ? 3.195 -7.071 15.864 1.00 79.25 83 GLY A N 1
ATOM 603 C CA . GLY A 1 83 ? 2.165 -7.653 16.718 1.00 79.25 83 GLY A CA 1
ATOM 604 C C . GLY A 1 83 ? 0.758 -7.140 16.419 1.00 79.25 83 GLY A C 1
ATOM 605 O O . GLY A 1 83 ? -0.186 -7.641 17.031 1.00 79.25 83 GLY A O 1
ATOM 606 N N . THR A 1 84 ? 0.602 -6.204 15.477 1.00 83.50 84 THR A N 1
ATOM 607 C CA . THR A 1 84 ? -0.702 -5.866 14.896 1.00 83.50 84 THR A CA 1
ATOM 608 C C . THR A 1 84 ? -1.206 -7.053 14.081 1.00 83.50 84 THR A C 1
ATOM 610 O O . THR A 1 84 ? -0.527 -7.533 13.173 1.00 83.50 84 THR A O 1
ATOM 613 N N . ALA A 1 85 ? -2.396 -7.551 14.414 1.00 84.81 85 ALA A N 1
ATOM 614 C CA . ALA A 1 85 ? -3.071 -8.579 13.634 1.00 84.81 85 ALA A CA 1
ATOM 615 C C . ALA A 1 85 ? -3.890 -7.893 12.536 1.00 84.81 85 ALA A C 1
ATOM 617 O O . ALA A 1 85 ? -5.077 -7.651 12.718 1.00 84.81 85 ALA A O 1
ATOM 618 N N . TRP A 1 86 ? -3.233 -7.532 11.432 1.00 92.19 86 TRP A N 1
ATOM 619 C CA . TRP A 1 86 ? -3.905 -6.925 10.284 1.00 92.19 86 TRP A CA 1
ATOM 620 C C . TRP A 1 86 ? -5.029 -7.835 9.779 1.00 92.19 86 TRP A C 1
ATOM 622 O O . TRP A 1 86 ? -4.782 -8.991 9.441 1.00 92.19 86 TRP A O 1
ATOM 632 N N . ASP A 1 87 ? -6.247 -7.307 9.672 1.00 93.50 87 ASP A N 1
ATOM 633 C CA . ASP A 1 87 ? -7.360 -8.021 9.041 1.00 93.50 87 ASP A CA 1
ATOM 634 C C . ASP A 1 87 ? -7.170 -8.093 7.523 1.00 93.50 87 ASP A C 1
ATOM 636 O O . ASP A 1 87 ? -7.547 -9.072 6.878 1.00 93.50 87 ASP A O 1
ATOM 640 N N . TYR A 1 88 ? -6.578 -7.041 6.945 1.00 94.06 88 TYR A N 1
ATOM 641 C CA . TYR A 1 88 ? -6.273 -6.968 5.522 1.00 94.06 88 TYR A CA 1
ATOM 642 C C . TYR A 1 88 ? -4.936 -6.282 5.262 1.00 94.06 88 TYR A C 1
ATOM 644 O O . TYR A 1 88 ? -4.655 -5.198 5.774 1.00 94.06 88 TYR A O 1
ATOM 652 N N . VAL A 1 89 ? -4.164 -6.862 4.343 1.00 95.31 89 VAL A N 1
ATOM 653 C CA . VAL A 1 89 ? -3.026 -6.197 3.706 1.00 95.31 89 VAL A CA 1
ATOM 654 C C . VAL A 1 89 ? -3.374 -5.945 2.242 1.00 95.31 89 VAL A C 1
ATOM 656 O O . VAL A 1 89 ? -3.564 -6.870 1.454 1.00 95.31 89 VAL A O 1
ATOM 659 N N . VAL A 1 90 ? -3.475 -4.674 1.864 1.00 96.88 90 VAL A N 1
ATOM 660 C CA . VAL A 1 90 ? -3.784 -4.240 0.500 1.00 96.88 90 VAL A CA 1
ATOM 661 C C . VAL A 1 90 ? -2.488 -3.901 -0.221 1.00 96.88 90 VAL A C 1
ATOM 663 O O . VAL A 1 90 ? -1.731 -3.026 0.199 1.00 96.88 90 VAL A O 1
ATOM 666 N N . LEU A 1 91 ? -2.248 -4.578 -1.340 1.00 96.38 91 LEU A N 1
ATOM 667 C CA . LEU A 1 91 ? -1.038 -4.420 -2.138 1.00 96.38 91 LEU A CA 1
ATOM 668 C C . LEU A 1 91 ? -1.337 -3.661 -3.431 1.00 96.38 91 LEU A C 1
ATOM 670 O O . LEU A 1 91 ? -2.205 -4.058 -4.211 1.00 96.38 91 LEU A O 1
ATOM 674 N N . GLN A 1 92 ? -0.591 -2.589 -3.688 1.00 96.38 92 GLN A N 1
ATOM 675 C CA . GLN A 1 92 ? -0.721 -1.795 -4.902 1.00 96.38 92 GLN A CA 1
ATOM 676 C C . GLN A 1 92 ? 0.520 -1.923 -5.783 1.00 96.38 92 GLN A C 1
ATOM 678 O O . GLN A 1 92 ? 1.573 -1.353 -5.505 1.00 96.38 92 GLN A O 1
ATOM 683 N N . ASP A 1 93 ? 0.362 -2.632 -6.897 1.00 97.06 93 ASP A N 1
ATOM 684 C CA . ASP A 1 93 ? 1.429 -2.804 -7.878 1.00 97.06 93 ASP A CA 1
ATOM 685 C C . ASP A 1 93 ? 1.683 -1.535 -8.713 1.00 97.06 93 ASP A C 1
ATOM 687 O O . ASP A 1 93 ? 0.855 -0.623 -8.785 1.00 97.06 93 ASP A O 1
ATOM 691 N N . GLN A 1 94 ? 2.827 -1.470 -9.386 1.00 95.31 94 GLN A N 1
ATOM 692 C CA . GLN A 1 94 ? 3.176 -0.377 -10.284 1.00 95.31 94 GLN A CA 1
ATOM 693 C C . GLN A 1 94 ? 2.224 -0.335 -11.496 1.00 95.31 94 GLN A C 1
ATOM 695 O O . GLN A 1 94 ? 1.838 -1.360 -12.051 1.00 95.31 94 GLN A O 1
ATOM 700 N N . SER A 1 95 ? 1.840 0.876 -11.917 1.00 92.38 95 SER A N 1
ATOM 701 C CA . SER A 1 95 ? 0.712 1.123 -12.833 1.00 92.38 95 SER A CA 1
ATOM 702 C C . SER A 1 95 ? 0.785 0.457 -14.210 1.00 92.38 95 SER A C 1
ATOM 704 O O . SER A 1 95 ? -0.250 0.238 -14.835 1.00 92.38 95 SER A O 1
ATOM 706 N N . GLN A 1 96 ? 1.975 0.143 -14.713 1.00 93.06 96 GLN A N 1
ATOM 707 C CA . GLN A 1 96 ? 2.167 -0.474 -16.023 1.00 93.06 96 GLN A CA 1
ATOM 708 C C . GLN A 1 96 ? 2.145 -2.000 -15.939 1.00 93.06 96 GLN A C 1
ATOM 710 O O . GLN A 1 96 ? 1.742 -2.643 -16.908 1.00 93.06 96 GLN A O 1
ATOM 715 N N . ILE A 1 97 ? 2.546 -2.575 -14.800 1.00 95.81 97 ILE A N 1
ATOM 716 C CA . ILE A 1 97 ? 2.765 -4.018 -14.649 1.00 95.81 97 ILE A CA 1
ATOM 717 C C . ILE A 1 97 ? 1.504 -4.846 -14.936 1.00 95.81 97 ILE A C 1
ATOM 719 O O . ILE A 1 97 ? 1.615 -5.786 -15.727 1.00 95.81 97 ILE A O 1
ATOM 723 N N . PRO A 1 98 ? 0.296 -4.497 -14.443 1.00 91.38 98 PRO A N 1
ATOM 724 C CA . PRO A 1 98 ? -0.920 -5.251 -14.759 1.00 91.38 98 PRO A CA 1
ATOM 725 C C . PRO A 1 98 ? -1.252 -5.321 -16.257 1.00 91.38 98 PRO A C 1
ATOM 727 O O . PRO A 1 98 ? -1.952 -6.236 -16.689 1.00 91.38 98 PRO A O 1
ATOM 730 N N . GLY A 1 99 ? -0.759 -4.364 -17.051 1.00 94.50 99 GLY A N 1
ATOM 731 C CA . GLY A 1 99 ? -0.945 -4.320 -18.502 1.00 94.50 99 GLY A CA 1
ATOM 732 C C . GLY A 1 99 ? 0.141 -5.041 -19.307 1.00 94.50 99 GLY A C 1
ATOM 733 O O . GLY A 1 99 ? 0.002 -5.167 -20.524 1.00 94.50 99 GLY A O 1
ATOM 734 N N . LEU A 1 100 ? 1.223 -5.501 -18.673 1.00 95.94 100 LEU A N 1
ATOM 735 C CA . LEU A 1 100 ? 2.298 -6.222 -19.354 1.00 95.94 100 LEU A CA 1
ATOM 736 C C . LEU A 1 100 ? 1.902 -7.674 -19.650 1.00 95.94 100 LEU A C 1
ATOM 738 O O . LEU A 1 100 ? 1.095 -8.290 -18.953 1.00 95.94 100 LEU A O 1
ATOM 742 N N . TYR A 1 101 ? 2.524 -8.266 -20.673 1.00 97.69 101 TYR A N 1
ATOM 743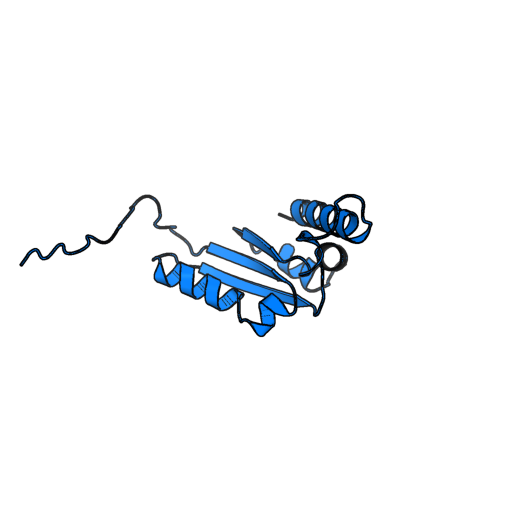 C CA . TYR A 1 101 ? 2.407 -9.704 -20.901 1.00 97.69 101 TYR A CA 1
ATOM 744 C C . TYR A 1 101 ? 3.017 -10.488 -19.730 1.00 97.69 101 TYR A C 1
ATOM 746 O O . TYR A 1 101 ? 4.095 -10.157 -19.231 1.00 97.69 101 TYR A O 1
ATOM 754 N N . ARG A 1 102 ? 2.369 -11.592 -19.344 1.00 97.31 102 ARG A N 1
ATOM 755 C CA . ARG A 1 102 ? 2.778 -12.425 -18.194 1.00 97.31 102 ARG A CA 1
ATOM 756 C C . ARG A 1 102 ? 4.137 -13.116 -18.344 1.00 97.31 102 ARG A C 1
ATOM 758 O O . ARG A 1 102 ? 4.676 -13.655 -17.386 1.00 97.31 102 ARG A O 1
ATOM 765 N N . ASN A 1 103 ? 4.683 -13.153 -19.556 1.00 97.00 103 ASN A N 1
ATOM 766 C CA . ASN A 1 103 ? 6.012 -13.699 -19.831 1.00 97.00 103 ASN A CA 1
ATOM 767 C C . ASN A 1 103 ? 7.133 -12.652 -19.704 1.00 97.00 103 ASN A C 1
ATOM 769 O O . ASN A 1 103 ? 8.290 -12.977 -19.953 1.00 97.00 103 ASN A O 1
ATOM 773 N N . THR A 1 104 ? 6.805 -11.403 -19.368 1.00 97.69 104 THR A N 1
ATOM 774 C CA . THR A 1 104 ? 7.805 -10.363 -19.109 1.00 97.69 104 THR A CA 1
ATOM 775 C C . THR A 1 104 ? 8.383 -10.518 -17.707 1.00 97.69 104 THR A C 1
ATOM 777 O O . THR A 1 104 ? 7.660 -10.886 -16.782 1.00 97.69 104 THR A O 1
ATOM 780 N N . ALA A 1 105 ? 9.670 -10.191 -17.545 1.00 97.12 105 ALA A N 1
ATOM 781 C CA . ALA A 1 105 ? 10.338 -10.221 -16.243 1.00 97.12 105 ALA A CA 1
ATOM 782 C C . ALA A 1 105 ? 9.600 -9.347 -15.218 1.00 97.12 105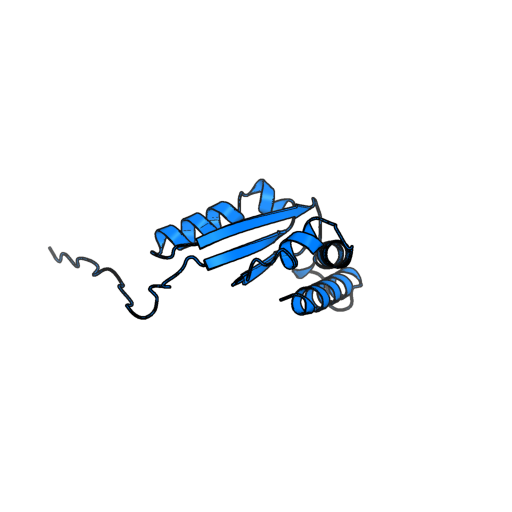 ALA A C 1
ATOM 784 O O . ALA A 1 105 ? 9.186 -9.852 -14.191 1.00 97.12 105 ALA A O 1
ATOM 785 N N . TYR A 1 106 ? 9.273 -8.096 -15.565 1.00 95.81 106 TYR A N 1
ATOM 786 C CA . TYR A 1 106 ? 8.539 -7.185 -14.676 1.00 95.81 106 TYR A CA 1
ATOM 787 C C . TYR A 1 106 ? 7.223 -7.759 -14.130 1.00 95.81 106 TYR A C 1
ATOM 789 O O . TYR A 1 106 ? 6.900 -7.544 -12.964 1.00 95.81 106 TYR A O 1
ATOM 797 N N . TRP A 1 107 ? 6.458 -8.482 -14.956 1.00 97.75 107 TRP A N 1
ATOM 798 C CA . TRP A 1 107 ? 5.226 -9.124 -14.497 1.00 97.75 107 TRP A CA 1
ATOM 799 C C . TRP A 1 107 ? 5.514 -10.316 -13.578 1.00 97.75 107 TRP A C 1
ATOM 801 O O . TRP A 1 107 ? 4.849 -10.481 -12.559 1.00 97.75 107 TRP A O 1
ATOM 811 N N . GLN A 1 108 ? 6.510 -11.135 -13.923 1.00 98.38 108 GLN A N 1
ATOM 812 C CA . GLN A 1 108 ? 6.901 -12.304 -13.130 1.00 98.38 108 GLN A CA 1
ATOM 813 C C . GLN A 1 108 ? 7.509 -11.914 -11.783 1.00 98.38 108 GLN A C 1
ATOM 815 O O . GLN A 1 108 ? 7.153 -12.516 -10.776 1.00 98.38 108 GLN A O 1
ATOM 820 N N . ASP A 1 109 ? 8.357 -10.889 -11.758 1.00 97.94 109 ASP A N 1
ATOM 821 C CA . ASP A 1 109 ? 8.979 -10.363 -10.545 1.00 97.94 109 ASP A CA 1
ATOM 822 C C . ASP A 1 109 ? 7.905 -9.797 -9.609 1.00 97.94 109 ASP A C 1
ATOM 824 O O . ASP A 1 109 ? 7.884 -10.115 -8.424 1.00 97.94 109 ASP A O 1
ATOM 828 N N . SER A 1 110 ? 6.940 -9.039 -10.145 1.00 97.62 110 SER A N 1
ATOM 829 C CA . SER A 1 110 ? 5.813 -8.547 -9.345 1.00 97.62 110 SER A CA 1
ATOM 830 C C . SER A 1 110 ? 4.951 -9.682 -8.777 1.00 97.62 110 SER A C 1
ATOM 832 O O . SER A 1 110 ? 4.624 -9.674 -7.590 1.00 97.62 110 SER A O 1
ATOM 834 N N . LEU A 1 111 ? 4.639 -10.707 -9.582 1.00 96.94 111 LEU A N 1
ATOM 835 C CA . LEU A 1 111 ? 3.935 -11.896 -9.093 1.00 96.94 111 LEU A CA 1
ATOM 836 C C . LEU A 1 111 ? 4.723 -12.600 -7.977 1.00 96.94 111 LEU A C 1
ATOM 838 O O . LEU A 1 111 ? 4.134 -12.974 -6.965 1.00 96.94 111 LEU A O 1
ATOM 842 N N . ALA A 1 112 ? 6.033 -12.779 -8.150 1.00 98.06 112 ALA A N 1
ATOM 843 C CA . ALA A 1 112 ? 6.885 -13.405 -7.145 1.00 98.06 112 ALA A CA 1
ATOM 844 C C . ALA A 1 112 ? 6.906 -12.585 -5.845 1.00 98.06 112 ALA A C 1
ATOM 846 O O . ALA A 1 112 ? 6.767 -13.149 -4.761 1.00 98.06 112 ALA A O 1
ATOM 847 N N . GLY A 1 113 ? 6.987 -11.255 -5.947 1.00 97.50 113 GLY A N 1
ATOM 848 C CA . GLY A 1 113 ? 6.886 -10.358 -4.798 1.00 97.50 113 GLY A CA 1
ATOM 849 C C . GLY A 1 113 ? 5.546 -10.478 -4.070 1.00 97.50 113 GLY A C 1
ATOM 850 O O . GLY A 1 113 ? 5.520 -10.563 -2.844 1.00 97.50 113 GLY A O 1
ATOM 851 N N . ALA A 1 114 ? 4.437 -10.575 -4.809 1.00 96.25 114 ALA A N 1
ATOM 852 C CA . ALA A 1 114 ? 3.114 -10.811 -4.229 1.00 96.25 114 ALA A CA 1
ATOM 853 C C . ALA A 1 114 ? 3.051 -12.133 -3.446 1.00 96.25 114 ALA A C 1
ATOM 855 O O . ALA A 1 114 ? 2.542 -12.160 -2.331 1.00 96.25 114 ALA A O 1
ATOM 856 N N . GLN A 1 115 ? 3.608 -13.214 -4.001 1.00 96.81 115 GLN A N 1
ATOM 857 C CA . GLN A 1 115 ? 3.663 -14.529 -3.345 1.00 96.81 115 GLN A CA 1
ATOM 858 C C . GLN A 1 115 ? 4.524 -14.519 -2.078 1.00 96.81 115 GLN A C 1
ATOM 860 O O . GLN A 1 115 ? 4.222 -15.220 -1.119 1.00 96.81 115 GLN A O 1
ATOM 865 N N . VAL A 1 116 ? 5.600 -13.730 -2.063 1.00 96.25 116 VAL A N 1
ATOM 866 C CA . VAL A 1 116 ? 6.409 -13.536 -0.855 1.00 96.25 116 VAL A CA 1
ATOM 867 C C . VAL A 1 116 ? 5.612 -12.791 0.213 1.00 96.25 116 VAL A C 1
ATOM 869 O O . VAL A 1 116 ? 5.647 -13.196 1.370 1.00 96.25 116 VAL A O 1
ATOM 872 N N . LEU A 1 117 ? 4.908 -11.720 -0.163 1.00 94.75 117 LEU A N 1
ATOM 873 C CA . LEU A 1 117 ? 4.105 -10.913 0.761 1.00 94.75 117 LEU A CA 1
ATOM 874 C C . LEU A 1 117 ? 2.930 -11.704 1.352 1.00 94.75 117 LEU A C 1
ATOM 876 O O . LEU A 1 117 ? 2.653 -11.554 2.535 1.00 94.75 117 LEU A O 1
ATOM 880 N N . ASP A 1 118 ? 2.308 -12.587 0.569 1.00 92.62 118 ASP A N 1
ATOM 881 C CA . ASP A 1 118 ? 1.281 -13.533 1.036 1.00 92.62 118 ASP A CA 1
ATOM 882 C C . ASP A 1 118 ? 1.801 -14.446 2.159 1.00 92.62 118 ASP A C 1
ATOM 884 O O . ASP A 1 118 ? 1.073 -14.773 3.083 1.00 92.62 118 ASP A O 1
ATOM 888 N N . GLY A 1 119 ? 3.094 -14.787 2.150 1.00 89.81 119 GLY A N 1
ATOM 889 C CA . GLY A 1 119 ? 3.717 -15.577 3.215 1.00 89.81 119 GLY A CA 1
ATOM 890 C C . GLY A 1 119 ? 3.908 -14.845 4.552 1.00 89.81 119 GLY A C 1
ATOM 891 O O . GLY A 1 119 ? 4.330 -15.486 5.515 1.00 89.81 119 GLY A O 1
ATOM 892 N N . PHE A 1 120 ? 3.656 -13.531 4.614 1.00 82.69 120 PHE A N 1
ATOM 893 C CA . PHE A 1 1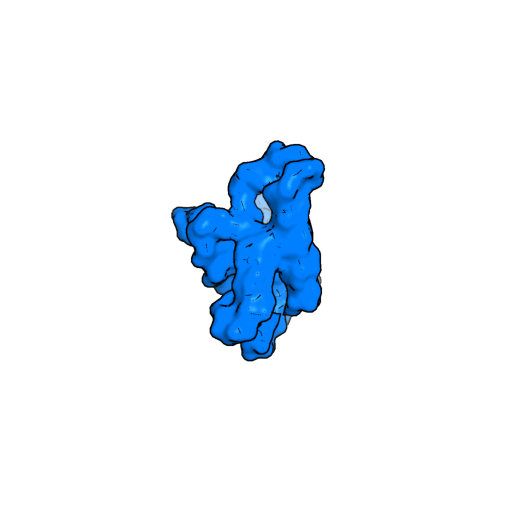20 ? 3.671 -12.746 5.855 1.00 82.69 120 PHE A CA 1
ATOM 894 C C . PHE A 1 120 ? 2.279 -12.556 6.474 1.00 82.69 120 PHE A C 1
ATOM 896 O O . PHE A 1 120 ? 2.215 -12.149 7.633 1.00 82.69 120 PHE A O 1
ATOM 903 N N . ALA A 1 121 ? 1.210 -12.792 5.708 1.00 62.69 121 ALA A N 1
ATOM 904 C CA . ALA A 1 121 ? -0.176 -12.582 6.125 1.00 62.69 121 ALA A CA 1
ATOM 905 C C . ALA A 1 121 ? -0.807 -13.854 6.717 1.00 62.69 121 ALA A C 1
ATOM 907 O O . ALA A 1 121 ? -0.410 -14.975 6.321 1.00 62.69 121 ALA A O 1
#

Sequence (121 aa):
MFSEELEPLENPEFAPSAPFDILMYGNSYTSANNLASLVQDGMVSGGVTATVDSLTGGGMNLDGHSQNAQSSGHSWNTTLNDGTAWDYVVLQDQSQIPGLYRNTAYWQDSLAGAQVLDGFA

Foldseek 3Di:
DDPPPPDQPPPVVPPPPDAAEEEEEEEPVCVVVVVQVVVQVVCVVSVGHYDGYYDYYHQDALLNLLVQCPPPPRPSVCVLPVPDPHPYYHYYGGPCQVVDDCPDPSVVSRVVSVVSVVVSD

Radius of gyration: 17.79 Å; chains: 1; bounding box: 61×27×38 Å

pLDDT: mean 88.77, std 15.47, range [42.41, 98.38]